Protein AF-A0A7I7ZV70-F1 (afdb_monomer)

Solvent-accessible surface area (backbone atoms only — not comparable to full-atom values): 7339 Å² total; per-residue (Å²): 139,82,85,79,81,78,85,80,72,64,94,86,62,78,76,86,81,83,59,68,35,66,70,52,50,54,49,46,54,51,50,55,62,72,63,67,74,72,87,61,48,62,66,86,36,71,74,33,65,70,47,53,92,84,39,67,51,54,58,49,21,46,55,57,61,47,47,58,57,41,39,54,49,28,55,48,52,55,52,51,51,51,52,49,49,52,59,65,66,70,53,68,59,67,58,54,53,51,51,52,50,53,50,56,49,30,57,73,72,70,47,87,77,81,82,81,79,132

Mean predicted aligned error: 9.7 Å

Sequence (118 aa):
MSVIHKQGGRPGSPASRQVSWWPVHEFIEAAVAQANCGPLPTPGTPAWCALSDGDPRKLLALAAAGEHHVLRTETAQEIWAEAAKSIAESQEWDAVRRDSRRRVQATRSGAYIPRRSA

Radius of gyration: 26.28 Å; Cα contacts (8 Å, |Δi|>4): 56; chains: 1; bounding box: 46×46×73 Å

Foldseek 3Di:
DDDPPDPDDDVPDDDDPAFDLPVLQVVLVVVVVVVVLPDQDAAPDPVLVPDDPPRPSNVSNVSNVCSVVSVVVNVVVVVVVVVVVCVVPVDPVVVVVVVVVVVVVCVVVVHDDDDDDD

Structure (mmCIF, N/CA/C/O backbone):
data_AF-A0A7I7ZV70-F1
#
_entry.id   AF-A0A7I7ZV70-F1
#
loop_
_atom_site.group_PDB
_atom_site.id
_atom_site.type_symbol
_atom_site.label_atom_id
_atom_site.label_alt_id
_atom_site.label_comp_id
_atom_site.label_asym_id
_atom_site.label_entity_id
_atom_site.label_seq_id
_atom_site.pdbx_PDB_ins_code
_atom_site.Cartn_x
_atom_site.Cartn_y
_atom_site.Cartn_z
_atom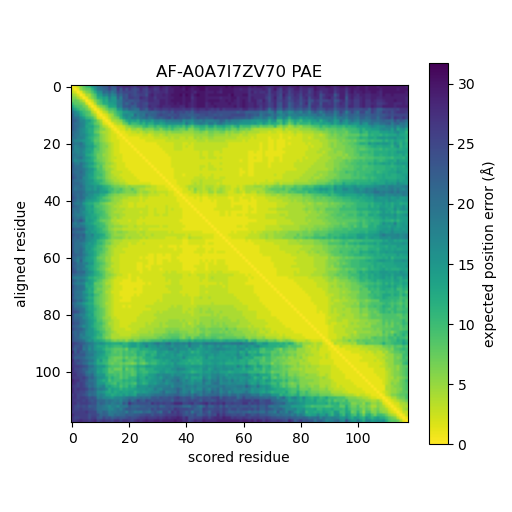_site.occupancy
_atom_site.B_iso_or_equiv
_atom_site.auth_seq_id
_atom_site.auth_comp_id
_atom_site.auth_asym_id
_atom_site.auth_atom_id
_atom_site.pdbx_PDB_model_num
ATOM 1 N N . MET A 1 1 ? 7.059 30.335 9.392 1.00 35.22 1 MET A N 1
ATOM 2 C CA . MET A 1 1 ? 6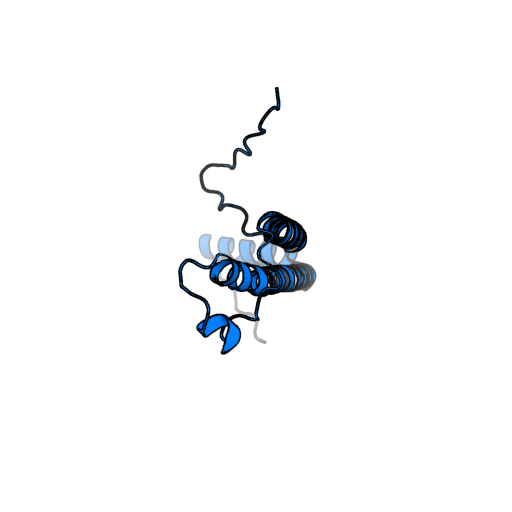.723 30.725 8.005 1.00 35.22 1 MET A CA 1
ATOM 3 C C . MET A 1 1 ? 7.452 29.752 7.083 1.00 35.22 1 MET A C 1
ATOM 5 O O . MET A 1 1 ? 8.626 29.953 6.816 1.00 35.22 1 MET A O 1
ATOM 9 N N . SER A 1 2 ? 6.828 28.613 6.758 1.00 43.66 2 SER A N 1
ATOM 10 C CA . SER A 1 2 ? 7.481 27.511 6.030 1.00 43.66 2 SER A CA 1
ATOM 11 C C . SER A 1 2 ? 7.218 27.651 4.533 1.00 43.66 2 SER A C 1
ATOM 13 O O . SER A 1 2 ? 6.067 27.775 4.114 1.00 43.66 2 SER A O 1
ATOM 15 N N . VAL A 1 3 ? 8.289 27.698 3.744 1.00 41.56 3 VAL A N 1
ATOM 16 C CA . VAL A 1 3 ? 8.252 27.863 2.289 1.00 41.56 3 VAL A CA 1
ATOM 17 C C . VAL A 1 3 ? 7.874 26.522 1.663 1.00 41.56 3 VAL A C 1
ATOM 19 O O . VAL A 1 3 ? 8.658 25.578 1.660 1.00 41.56 3 VAL A O 1
ATOM 22 N N . ILE A 1 4 ? 6.654 26.431 1.135 1.00 47.78 4 ILE A N 1
ATOM 23 C CA . ILE A 1 4 ? 6.200 25.275 0.359 1.00 47.78 4 ILE A CA 1
ATOM 24 C C . ILE A 1 4 ? 6.856 25.367 -1.024 1.00 47.78 4 ILE A C 1
ATOM 26 O O . ILE A 1 4 ? 6.443 26.163 -1.869 1.00 47.78 4 ILE A O 1
ATOM 30 N N . HIS A 1 5 ? 7.883 24.552 -1.269 1.00 39.06 5 HIS A N 1
ATOM 31 C CA . HIS A 1 5 ? 8.430 24.358 -2.609 1.00 39.06 5 HIS A CA 1
ATOM 32 C C . HIS A 1 5 ? 7.404 23.617 -3.477 1.00 39.06 5 HIS A C 1
ATOM 34 O O . HIS A 1 5 ? 7.243 22.401 -3.397 1.00 39.06 5 HIS A O 1
ATOM 40 N N . LYS A 1 6 ? 6.693 24.364 -4.326 1.00 51.31 6 LYS A N 1
ATOM 41 C CA . LYS A 1 6 ? 5.827 23.810 -5.368 1.00 51.31 6 LYS A CA 1
ATOM 42 C C . LYS A 1 6 ? 6.719 23.219 -6.467 1.00 51.31 6 LYS A C 1
ATOM 44 O O . LYS A 1 6 ? 7.303 23.960 -7.253 1.00 51.31 6 LYS A O 1
ATOM 49 N N . GLN A 1 7 ? 6.844 21.893 -6.504 1.00 52.62 7 GLN A N 1
ATOM 50 C CA . GLN A 1 7 ? 7.540 21.160 -7.567 1.00 52.62 7 GLN A CA 1
ATOM 51 C C . GLN A 1 7 ? 6.805 21.382 -8.904 1.00 52.62 7 GLN A C 1
ATOM 53 O O . GLN A 1 7 ? 5.786 20.751 -9.184 1.00 52.62 7 GLN A O 1
ATOM 58 N N . GLY A 1 8 ? 7.272 22.334 -9.714 1.00 45.47 8 GLY A N 1
ATOM 59 C CA . GLY A 1 8 ? 6.722 22.618 -11.040 1.00 45.47 8 GLY A CA 1
ATOM 60 C C . GLY A 1 8 ? 7.275 21.653 -12.089 1.00 45.47 8 GLY A C 1
ATOM 61 O O . GLY A 1 8 ? 8.374 21.860 -12.593 1.00 45.47 8 GLY A O 1
ATOM 62 N N . GLY A 1 9 ? 6.522 20.605 -12.433 1.00 60.56 9 GLY A N 1
ATOM 63 C CA . GLY A 1 9 ? 6.823 19.748 -13.587 1.00 60.56 9 GLY A CA 1
ATOM 64 C C . GLY A 1 9 ? 6.561 20.460 -14.922 1.00 60.56 9 GLY A C 1
ATOM 65 O O . GLY A 1 9 ? 5.680 21.317 -15.009 1.00 60.56 9 GLY A O 1
ATOM 66 N N . ARG A 1 10 ? 7.309 20.104 -15.982 1.00 64.81 10 ARG A N 1
ATOM 67 C CA . ARG A 1 10 ? 7.040 20.592 -17.351 1.00 64.81 10 ARG A CA 1
ATOM 68 C C . ARG A 1 10 ? 5.601 20.229 -17.759 1.00 64.81 10 ARG A C 1
ATOM 70 O O . ARG A 1 10 ? 5.192 19.091 -17.510 1.00 64.81 10 ARG A O 1
ATOM 77 N N . PRO A 1 11 ? 4.858 21.127 -18.434 1.00 64.75 11 PRO A N 1
ATOM 78 C CA . PRO A 1 11 ? 3.565 20.776 -19.009 1.00 64.75 11 PRO A CA 1
ATOM 79 C C . PRO A 1 11 ? 3.744 19.580 -19.957 1.00 64.75 11 PRO A C 1
ATOM 81 O O . PRO A 1 11 ? 4.513 19.665 -20.913 1.00 64.75 11 PRO A O 1
ATOM 84 N N . GLY A 1 12 ? 3.084 18.457 -19.659 1.00 74.06 12 GLY A N 1
ATOM 85 C CA . GLY A 1 12 ? 3.130 17.230 -20.466 1.00 74.06 12 GLY A CA 1
ATOM 86 C C . GLY A 1 12 ? 4.013 16.094 -19.932 1.00 74.06 12 GLY A C 1
ATOM 87 O O . GLY A 1 12 ? 3.933 14.990 -20.467 1.00 74.06 12 GLY A O 1
ATOM 88 N N . SER A 1 13 ? 4.809 16.299 -18.877 1.00 75.44 13 SER A N 1
ATOM 89 C CA . SER A 1 13 ? 5.473 15.176 -18.197 1.00 75.44 13 SER A CA 1
ATOM 90 C C . SER A 1 13 ? 4.482 14.464 -17.268 1.00 75.44 13 SER A C 1
ATOM 92 O O . SER A 1 13 ? 3.813 15.142 -16.483 1.00 75.44 13 SER A O 1
ATOM 94 N N . PRO A 1 14 ? 4.369 13.122 -17.311 1.00 80.38 14 PRO A N 1
ATOM 95 C CA . PRO A 1 14 ? 3.520 12.408 -16.367 1.00 80.38 14 PRO A CA 1
ATOM 96 C C . PRO A 1 14 ? 4.041 12.614 -14.941 1.00 80.38 14 PRO A C 1
ATOM 98 O O . PRO A 1 14 ? 5.252 12.668 -14.714 1.00 80.38 14 PRO A O 1
ATOM 101 N N . ALA A 1 15 ? 3.121 12.722 -13.980 1.00 87.12 15 ALA A N 1
ATOM 102 C CA . ALA A 1 15 ? 3.477 12.736 -12.566 1.00 87.12 15 ALA A CA 1
ATOM 103 C C . ALA A 1 15 ? 4.272 11.471 -12.203 1.00 87.12 15 ALA A C 1
A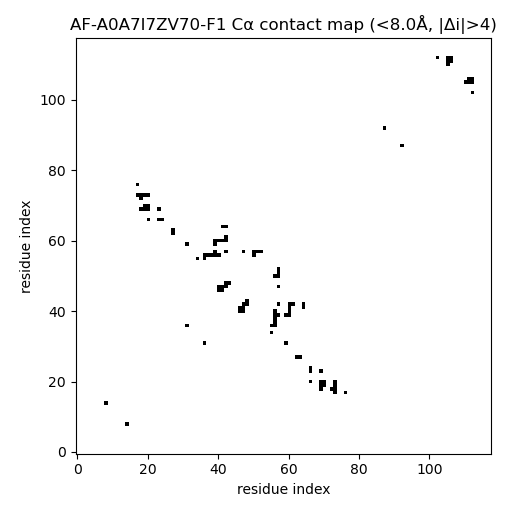TOM 105 O O . ALA A 1 15 ? 4.057 10.406 -12.796 1.00 87.12 15 ALA A O 1
ATOM 106 N N . SER A 1 16 ? 5.183 11.594 -11.231 1.00 88.25 16 SER A N 1
ATOM 107 C CA . SER A 1 16 ? 5.922 10.438 -10.721 1.00 88.25 16 SER A CA 1
ATOM 108 C C . SER A 1 16 ? 4.943 9.366 -10.251 1.00 88.25 16 SER A C 1
ATOM 110 O O . SER A 1 16 ? 3.936 9.665 -9.612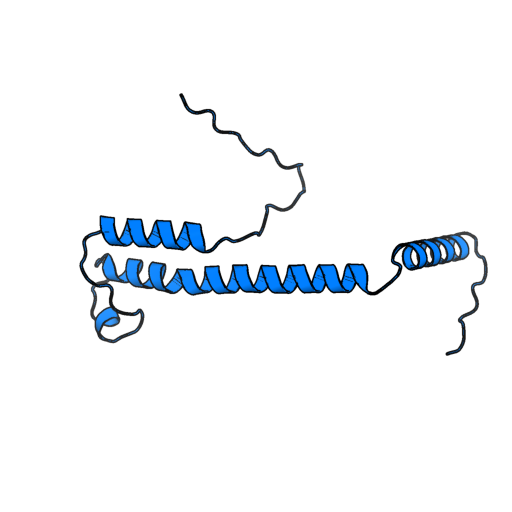 1.00 88.25 16 SER A O 1
ATOM 112 N N . ARG A 1 17 ? 5.253 8.117 -10.591 1.00 90.94 17 ARG A N 1
ATOM 113 C CA . ARG A 1 17 ? 4.510 6.935 -10.142 1.00 90.94 17 ARG A CA 1
ATOM 114 C C . ARG A 1 17 ? 5.236 6.194 -9.023 1.00 90.94 17 ARG A C 1
ATOM 116 O O . ARG A 1 17 ? 4.800 5.108 -8.660 1.00 90.94 17 ARG A O 1
ATOM 123 N N . GLN A 1 18 ? 6.354 6.732 -8.532 1.00 94.25 18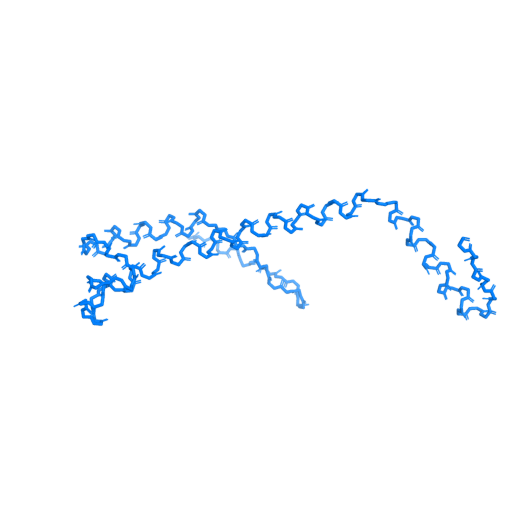 GLN A N 1
ATOM 124 C CA . GLN A 1 18 ? 7.120 6.103 -7.463 1.00 94.25 18 GLN A CA 1
ATOM 125 C C . GLN A 1 18 ? 6.267 5.995 -6.201 1.00 94.25 18 GLN A C 1
ATOM 127 O O . GLN A 1 18 ? 5.584 6.947 -5.821 1.00 94.25 18 GLN A O 1
ATOM 132 N N . VAL A 1 19 ? 6.323 4.829 -5.574 1.00 96.06 19 VAL A N 1
ATOM 133 C CA . VAL A 1 19 ? 5.649 4.534 -4.313 1.00 96.06 19 VAL A CA 1
ATOM 134 C C . VAL A 1 19 ? 6.718 4.216 -3.277 1.00 96.06 19 VAL A C 1
ATOM 136 O O . VAL A 1 19 ? 7.720 3.602 -3.626 1.00 96.06 19 VAL A O 1
ATOM 139 N N . SER A 1 20 ? 6.512 4.642 -2.030 1.00 96.44 20 SER A N 1
ATOM 140 C CA . SER A 1 20 ? 7.381 4.262 -0.918 1.00 96.44 20 SER A CA 1
ATOM 141 C C . SER A 1 20 ? 6.560 3.718 0.238 1.00 96.44 20 SER A C 1
ATOM 143 O O . SER A 1 20 ? 5.610 4.372 0.675 1.00 96.44 20 SER A O 1
ATOM 145 N N . TRP A 1 21 ? 6.896 2.515 0.700 1.00 97.81 21 TRP A N 1
ATOM 146 C CA . TRP A 1 21 ? 6.153 1.841 1.757 1.00 97.81 21 TRP A CA 1
ATOM 147 C C . TRP A 1 21 ? 6.452 2.408 3.141 1.00 97.81 21 TRP A C 1
ATOM 149 O O . TRP A 1 21 ? 5.513 2.634 3.900 1.00 97.81 21 TRP A O 1
ATOM 159 N N . TRP A 1 22 ? 7.718 2.695 3.462 1.00 97.69 22 TRP A N 1
ATOM 160 C CA . TRP A 1 22 ? 8.100 3.097 4.822 1.00 97.69 22 TRP A CA 1
ATOM 161 C C . TRP A 1 22 ? 7.324 4.322 5.348 1.00 97.69 22 TRP A C 1
ATOM 163 O O . TRP A 1 22 ? 6.724 4.217 6.416 1.00 97.69 22 TRP A O 1
ATOM 173 N N . PRO A 1 23 ? 7.187 5.436 4.597 1.00 97.75 23 PRO A N 1
ATOM 174 C CA . PRO A 1 23 ? 6.402 6.578 5.071 1.00 97.75 23 PRO A CA 1
ATOM 175 C C . PRO A 1 23 ? 4.900 6.281 5.208 1.00 97.75 23 PRO A C 1
ATOM 177 O O . PRO A 1 23 ? 4.209 6.920 6.000 1.00 97.75 23 PRO A O 1
ATOM 180 N N . VAL A 1 24 ? 4.369 5.330 4.429 1.00 97.94 24 VAL A N 1
ATOM 181 C CA . VAL A 1 24 ? 2.972 4.884 4.560 1.00 97.94 24 VAL A CA 1
ATOM 182 C C . VAL A 1 24 ? 2.796 4.077 5.843 1.00 97.94 24 VAL A C 1
ATOM 184 O O . VAL A 1 24 ? 1.816 4.295 6.552 1.00 97.94 24 VAL A O 1
ATOM 187 N N . HIS A 1 25 ? 3.750 3.201 6.156 1.00 97.31 25 HIS A N 1
ATOM 188 C CA . HIS A 1 25 ? 3.762 2.427 7.391 1.00 97.31 25 HIS A CA 1
ATOM 189 C C . HIS A 1 25 ? 3.814 3.339 8.625 1.00 97.31 25 HIS A C 1
ATOM 191 O O . HIS A 1 25 ? 2.946 3.243 9.489 1.00 97.31 25 HIS A O 1
ATOM 197 N N . GLU A 1 26 ? 4.744 4.301 8.655 1.00 97.88 26 GLU A N 1
ATOM 198 C CA . GLU A 1 26 ? 4.855 5.282 9.748 1.00 97.88 26 GLU A CA 1
ATOM 199 C C . GLU A 1 26 ? 3.557 6.083 9.934 1.00 97.88 26 GLU A C 1
ATOM 201 O O . GLU A 1 26 ? 3.100 6.315 11.057 1.00 97.88 26 GLU A O 1
ATOM 206 N N . PHE A 1 27 ? 2.922 6.492 8.831 1.00 97.38 27 PHE A N 1
ATOM 207 C CA . PHE A 1 27 ? 1.645 7.198 8.885 1.00 97.38 27 PHE A CA 1
ATOM 208 C C . PHE A 1 27 ? 0.529 6.333 9.481 1.00 97.38 27 PHE A C 1
ATOM 210 O O . PHE A 1 27 ? -0.227 6.807 10.332 1.00 97.38 27 PHE A O 1
ATOM 217 N N . ILE A 1 28 ? 0.404 5.079 9.037 1.00 96.62 28 ILE A N 1
ATOM 218 C CA . ILE A 1 28 ? -0.620 4.162 9.540 1.00 96.62 28 ILE A CA 1
ATOM 219 C C . ILE A 1 28 ? -0.383 3.843 11.014 1.00 96.62 28 ILE A C 1
ATOM 221 O O . ILE A 1 28 ? -1.337 3.891 11.788 1.00 96.62 28 ILE A O 1
ATOM 225 N N . GLU A 1 29 ? 0.857 3.584 11.427 1.00 95.94 29 GLU A N 1
ATOM 226 C CA . GLU A 1 29 ? 1.199 3.339 12.829 1.00 95.94 29 GLU A CA 1
ATOM 227 C C . GLU A 1 29 ? 0.762 4.519 13.714 1.00 95.94 29 GLU A C 1
ATOM 229 O O . GLU A 1 29 ? 0.036 4.335 14.697 1.00 95.94 29 GLU A O 1
ATOM 234 N N . ALA A 1 30 ? 1.105 5.747 13.311 1.00 96.88 30 ALA A N 1
ATOM 235 C CA . ALA A 1 30 ? 0.702 6.957 14.019 1.00 96.88 30 ALA A CA 1
ATOM 236 C C . ALA A 1 30 ? -0.826 7.141 14.047 1.00 96.88 30 ALA A C 1
ATOM 238 O O . ALA A 1 30 ? -1.387 7.497 15.085 1.00 96.88 30 ALA A O 1
ATOM 239 N N .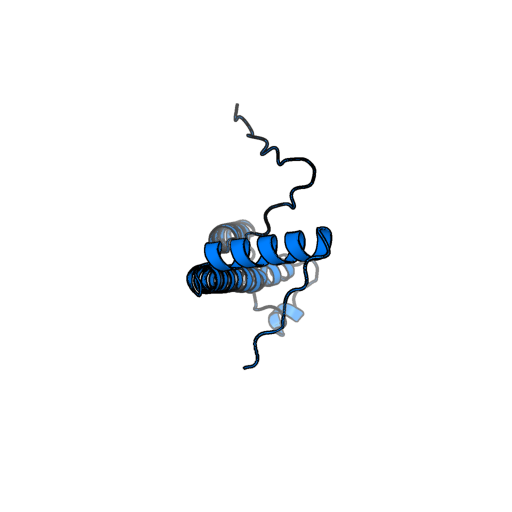 ALA A 1 31 ? -1.518 6.871 12.936 1.00 95.69 31 ALA A N 1
ATOM 240 C CA . ALA A 1 31 ? -2.973 6.982 12.850 1.00 95.69 31 ALA A CA 1
ATOM 241 C C . ALA A 1 31 ? -3.689 5.964 13.754 1.00 95.69 31 ALA A C 1
ATOM 243 O O . ALA A 1 31 ? -4.666 6.307 14.423 1.00 95.69 31 ALA A O 1
ATOM 244 N N . VAL A 1 32 ? -3.193 4.724 13.815 1.00 95.38 32 VAL A N 1
ATOM 245 C CA . VAL A 1 32 ? -3.731 3.676 14.693 1.00 95.38 32 VAL A CA 1
ATOM 246 C C . VAL A 1 32 ? -3.509 4.033 16.160 1.00 95.38 32 VAL A C 1
ATOM 248 O O . VAL A 1 32 ? -4.445 3.932 16.958 1.00 95.38 32 VAL A O 1
ATOM 251 N N . ALA A 1 33 ? -2.314 4.519 16.507 1.00 95.56 33 ALA A N 1
ATOM 252 C CA . ALA A 1 33 ? -2.015 4.997 17.853 1.00 95.56 33 ALA A CA 1
ATOM 253 C C . ALA A 1 33 ? -2.919 6.176 18.252 1.00 95.56 33 ALA A C 1
ATOM 255 O O . ALA A 1 33 ? -3.492 6.180 19.342 1.00 95.56 33 ALA A O 1
ATOM 256 N N . GLN A 1 34 ? -3.110 7.147 17.354 1.00 96.25 34 GLN A N 1
ATOM 257 C CA . GLN A 1 34 ? -3.953 8.319 17.596 1.00 96.25 34 GLN A CA 1
ATOM 258 C C . GLN A 1 34 ? -5.433 7.958 17.765 1.00 96.25 34 GLN A C 1
ATOM 260 O O . GLN A 1 34 ? -6.118 8.549 18.599 1.00 96.25 34 GLN A O 1
ATOM 265 N N . ALA A 1 35 ? -5.936 6.997 16.988 1.00 94.50 35 ALA A N 1
ATOM 266 C CA . ALA A 1 35 ? -7.328 6.570 17.070 1.00 94.50 35 ALA A CA 1
ATOM 267 C C . ALA A 1 35 ? -7.671 5.915 18.415 1.00 94.50 35 ALA A C 1
ATOM 269 O O . ALA A 1 35 ? -8.842 5.902 18.792 1.00 94.50 35 ALA A O 1
ATOM 270 N N . ASN A 1 36 ? -6.669 5.367 19.119 1.00 93.25 36 ASN A N 1
ATOM 271 C CA . ASN A 1 36 ? -6.792 4.771 20.451 1.00 93.25 36 ASN A CA 1
ATOM 272 C C . ASN A 1 36 ? -8.015 3.838 20.594 1.00 93.25 36 ASN A C 1
ATOM 274 O O . ASN A 1 36 ? -8.731 3.843 21.595 1.00 93.25 36 ASN A O 1
ATOM 278 N N . CYS A 1 37 ? -8.288 3.056 19.550 1.00 92.25 37 CYS A N 1
ATOM 279 C CA .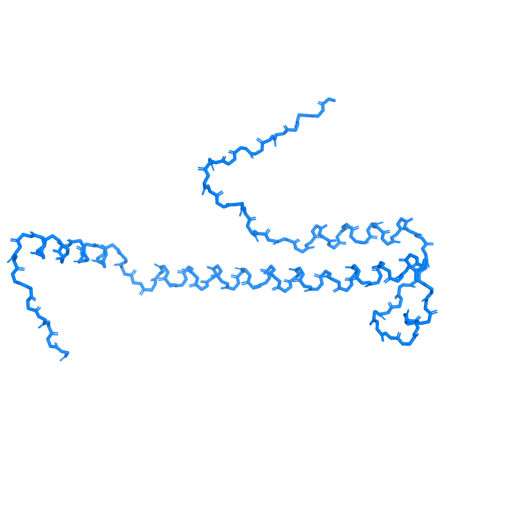 CYS A 1 37 ? -9.497 2.239 19.434 1.00 92.25 37 CYS A CA 1
ATOM 280 C C . CYS A 1 37 ? -9.280 0.777 19.867 1.00 92.25 37 CYS A C 1
ATOM 282 O O . CYS A 1 37 ? -10.174 -0.057 19.728 1.00 92.25 37 CYS A O 1
ATOM 284 N N . GLY A 1 38 ? -8.109 0.470 20.432 1.00 91.56 38 GLY A N 1
ATOM 285 C CA . GLY A 1 38 ? -7.703 -0.883 20.802 1.00 91.56 38 GLY A CA 1
ATOM 286 C C . GLY A 1 38 ? -7.175 -1.696 19.611 1.00 91.56 38 GLY A C 1
ATOM 287 O O . GLY A 1 38 ? -6.879 -1.133 18.556 1.00 91.56 38 GLY A O 1
ATOM 288 N N . PRO A 1 39 ? -7.016 -3.021 19.768 1.00 94.00 39 PRO A N 1
ATOM 289 C CA . PRO A 1 39 ? -6.449 -3.870 18.728 1.00 94.00 39 PRO A CA 1
ATOM 290 C C . PRO A 1 39 ? -7.354 -3.926 17.493 1.00 94.00 39 PRO A C 1
ATOM 292 O O . PRO A 1 39 ? -8.577 -4.069 17.598 1.00 94.00 39 PRO A O 1
ATOM 295 N N . LEU A 1 40 ? -6.735 -3.852 16.315 1.00 97.00 40 LEU A N 1
ATOM 296 C CA . LEU A 1 40 ? -7.425 -3.976 15.038 1.00 97.00 40 LEU A CA 1
ATOM 297 C C . LEU A 1 40 ? -7.614 -5.460 14.690 1.00 97.00 40 LEU A C 1
ATOM 299 O O . LEU A 1 40 ? -6.623 -6.185 14.587 1.00 97.00 40 LEU A O 1
ATOM 303 N N . PRO A 1 41 ? -8.852 -5.943 14.486 1.00 97.50 41 PRO A N 1
ATOM 304 C CA . PRO A 1 41 ? -9.054 -7.284 13.960 1.00 97.50 41 PRO A CA 1
ATOM 305 C C . PRO A 1 41 ? -8.618 -7.339 12.493 1.00 97.50 41 PRO A C 1
ATOM 307 O O . PRO A 1 41 ? -8.815 -6.384 11.743 1.00 97.50 41 PRO A O 1
ATOM 310 N N . THR A 1 42 ? -8.076 -8.475 12.054 1.00 97.38 42 THR A N 1
ATOM 311 C CA . THR A 1 42 ? -7.713 -8.677 10.645 1.00 97.38 42 THR A CA 1
ATOM 312 C C . THR A 1 42 ? -8.945 -8.495 9.744 1.00 97.38 42 THR A C 1
ATOM 314 O O . THR A 1 42 ? -9.981 -9.118 10.021 1.00 97.38 42 THR A O 1
ATOM 317 N N . PRO A 1 43 ? -8.867 -7.689 8.666 1.00 97.75 43 PRO A N 1
ATOM 318 C CA . PRO A 1 43 ? -9.995 -7.476 7.763 1.00 97.75 43 PRO A CA 1
ATOM 319 C C . PRO A 1 43 ? -10.593 -8.773 7.219 1.00 97.75 43 PRO A C 1
ATOM 321 O O . PRO A 1 43 ? -9.869 -9.707 6.880 1.00 97.75 43 PRO A O 1
ATOM 324 N N . GLY A 1 44 ? -11.924 -8.830 7.133 1.00 97.00 44 GLY A N 1
ATOM 325 C CA . GLY A 1 44 ? -12.664 -9.988 6.616 1.0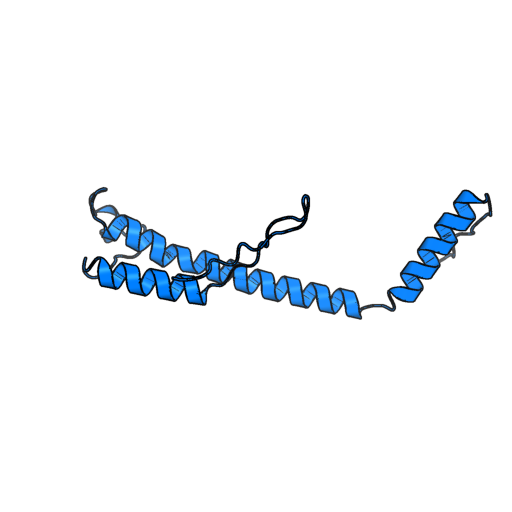0 97.00 44 GLY A CA 1
ATOM 326 C C . GLY A 1 44 ? -12.815 -11.165 7.588 1.00 97.00 44 GLY A C 1
ATOM 327 O O . GLY A 1 44 ? -13.557 -12.101 7.296 1.00 97.00 44 GLY A O 1
ATOM 328 N N . THR A 1 45 ? -12.171 -11.134 8.757 1.00 98.38 45 THR A N 1
ATOM 329 C CA . THR A 1 45 ? -12.436 -12.125 9.813 1.00 98.38 45 THR A CA 1
ATOM 330 C C . THR A 1 45 ? -13.828 -11.932 10.427 1.00 98.38 45 THR A C 1
ATOM 332 O O . THR A 1 45 ? -14.354 -10.818 10.395 1.00 98.38 45 THR A O 1
ATOM 335 N N . PRO A 1 46 ? -14.424 -12.958 11.070 1.00 98.50 46 PRO A N 1
ATOM 336 C CA . PRO A 1 46 ? -15.700 -12.798 11.771 1.00 98.50 46 PRO A CA 1
ATOM 337 C C . PRO A 1 46 ? -15.696 -11.660 12.802 1.00 98.50 46 PRO A C 1
ATOM 339 O O . PRO A 1 46 ? -16.673 -10.926 12.901 1.00 98.50 46 PRO A O 1
ATOM 342 N N . ALA A 1 47 ? -14.580 -11.463 13.516 1.00 98.00 47 ALA A N 1
ATOM 343 C CA . ALA A 1 47 ? -14.418 -10.365 14.469 1.00 98.00 47 ALA A CA 1
ATOM 344 C C . ALA A 1 47 ? -14.485 -8.986 13.793 1.00 98.00 47 ALA A C 1
ATOM 346 O O . ALA A 1 47 ? -15.091 -8.068 14.335 1.00 98.00 47 ALA A O 1
ATOM 347 N N . TRP A 1 48 ? -13.908 -8.847 12.596 1.00 98.38 48 TRP A N 1
ATOM 348 C CA . TRP A 1 48 ? -14.002 -7.626 11.796 1.00 98.38 48 TRP A CA 1
ATOM 349 C C . TRP A 1 48 ? -15.405 -7.433 11.202 1.00 98.38 48 TRP A C 1
ATOM 351 O O . TRP A 1 48 ? -15.944 -6.330 11.240 1.00 98.38 48 TRP A O 1
ATOM 361 N N . CYS A 1 49 ? -16.030 -8.502 10.700 1.00 98.12 49 CYS A N 1
ATOM 362 C CA . CYS A 1 49 ? -17.388 -8.453 10.148 1.00 98.12 49 CYS A CA 1
ATOM 363 C C . CYS A 1 49 ? -18.433 -8.067 11.203 1.00 98.12 49 CYS A C 1
ATOM 365 O O . CYS A 1 49 ? -19.414 -7.407 10.870 1.00 98.12 49 CYS A O 1
ATOM 367 N N . ALA A 1 50 ? -18.212 -8.455 12.461 1.00 98.12 50 ALA A N 1
ATOM 368 C CA . ALA A 1 50 ? -19.072 -8.106 13.587 1.00 98.12 50 ALA A CA 1
ATOM 369 C C . ALA A 1 50 ? -18.957 -6.632 14.023 1.00 98.12 50 ALA A C 1
ATOM 371 O O . ALA A 1 50 ? -19.814 -6.157 14.768 1.00 98.12 50 ALA A O 1
ATOM 372 N N . LEU A 1 51 ? -17.925 -5.899 13.583 1.00 97.94 51 LEU A N 1
ATOM 373 C CA . LEU A 1 51 ? -17.812 -4.464 13.849 1.00 97.94 51 LEU A CA 1
ATOM 374 C C . LEU A 1 51 ? -18.935 -3.695 13.146 1.00 97.94 51 LEU A C 1
ATOM 376 O O . LEU A 1 51 ? -19.266 -3.972 11.988 1.00 97.94 51 LEU A O 1
ATOM 380 N N . SER A 1 52 ? -19.476 -2.676 13.814 1.00 97.38 52 SER A N 1
ATOM 381 C CA . SER A 1 52 ? -20.418 -1.750 13.183 1.00 97.38 52 SER A CA 1
ATOM 382 C C . SER A 1 52 ? -19.717 -0.910 12.112 1.00 97.38 52 SER A C 1
ATOM 384 O O . SER A 1 52 ? -18.509 -0.685 12.170 1.00 97.38 52 SER A O 1
ATOM 386 N N . ASP A 1 53 ? -20.465 -0.421 11.124 1.00 94.75 53 ASP A N 1
ATOM 387 C CA . ASP A 1 53 ? -19.884 0.374 10.028 1.00 94.75 53 ASP A CA 1
ATOM 388 C C . ASP A 1 53 ? -19.320 1.725 10.491 1.00 94.75 53 ASP A C 1
ATOM 390 O O . ASP A 1 53 ? -18.446 2.285 9.836 1.00 94.75 53 ASP A O 1
ATOM 394 N N . GLY A 1 54 ? -19.788 2.228 11.638 1.00 95.44 54 GLY A N 1
ATOM 395 C CA . GLY A 1 54 ? -19.251 3.426 12.284 1.00 95.44 54 GLY A CA 1
ATOM 396 C C . GLY A 1 54 ? -18.064 3.163 13.214 1.00 95.44 54 GLY A C 1
ATOM 397 O O . GLY A 1 54 ? -17.516 4.117 13.763 1.00 95.44 54 GLY A O 1
ATOM 398 N N . ASP A 1 55 ? -17.671 1.904 13.428 1.00 96.38 55 ASP A N 1
ATOM 399 C CA . ASP A 1 55 ? -16.515 1.583 14.259 1.00 96.38 55 ASP A CA 1
ATOM 400 C C . ASP A 1 55 ? -15.218 1.965 13.519 1.00 96.38 55 ASP A C 1
ATOM 402 O O . ASP A 1 55 ? -14.931 1.402 12.454 1.00 96.38 55 ASP A O 1
ATOM 406 N N . PRO A 1 56 ? -14.392 2.882 14.060 1.00 96.00 56 PRO A N 1
ATOM 407 C CA . PRO A 1 56 ? -13.169 3.325 13.392 1.00 96.00 56 PRO A CA 1
ATOM 408 C C . PRO A 1 56 ? -12.188 2.175 13.133 1.00 96.00 56 PRO A C 1
ATOM 410 O O . PRO A 1 56 ? -11.460 2.208 12.137 1.00 96.00 56 PRO A O 1
ATOM 413 N N . ARG A 1 57 ? -12.205 1.113 13.957 1.00 97.44 57 ARG A N 1
ATOM 414 C CA . ARG A 1 57 ? -11.370 -0.080 13.746 1.00 97.44 57 ARG A CA 1
ATOM 415 C C . ARG A 1 57 ? -11.649 -0.746 12.407 1.00 97.44 57 ARG A C 1
ATOM 417 O O . ARG A 1 57 ? -10.748 -1.362 11.846 1.00 97.44 57 ARG A O 1
ATOM 424 N N . LYS A 1 58 ? -12.874 -0.634 11.882 1.00 97.62 58 LYS A N 1
ATOM 425 C CA . LYS A 1 58 ? -13.278 -1.304 10.643 1.00 97.62 58 LYS A CA 1
ATOM 426 C C . LYS A 1 58 ? -12.504 -0.758 9.445 1.00 97.62 58 LYS A C 1
ATOM 428 O O . LYS A 1 58 ? -11.909 -1.536 8.698 1.00 97.62 58 LYS A O 1
ATOM 433 N N . LEU A 1 59 ? -12.441 0.570 9.315 1.00 96.69 59 LEU A N 1
ATOM 434 C CA . LEU A 1 59 ? -11.651 1.243 8.280 1.00 96.69 59 LEU A CA 1
ATOM 435 C C . LEU A 1 59 ? -10.149 1.197 8.570 1.00 96.69 59 LEU A C 1
ATOM 437 O O . LEU A 1 59 ? -9.372 0.950 7.652 1.00 96.69 59 LEU A O 1
ATOM 441 N N . LEU A 1 60 ? -9.730 1.378 9.825 1.00 97.31 60 LEU A N 1
ATOM 442 C CA . LEU A 1 60 ? -8.308 1.336 10.184 1.00 97.31 60 LEU A CA 1
ATOM 443 C C . LEU A 1 60 ? -7.683 -0.035 9.917 1.00 97.31 60 LEU A C 1
ATOM 445 O O . LEU A 1 60 ? -6.567 -0.102 9.414 1.00 97.31 60 LEU A O 1
ATOM 449 N N . ALA A 1 61 ? -8.410 -1.126 10.167 1.00 97.88 61 ALA A N 1
ATOM 450 C CA . ALA A 1 61 ? -7.952 -2.467 9.824 1.00 97.88 61 ALA A CA 1
ATOM 451 C C . ALA A 1 61 ? -7.719 -2.626 8.312 1.00 97.88 61 ALA A C 1
ATOM 453 O O . ALA A 1 61 ? -6.731 -3.234 7.902 1.00 97.88 61 ALA A O 1
ATOM 454 N N . LEU A 1 62 ? -8.602 -2.063 7.474 1.00 97.69 62 LEU A N 1
ATOM 455 C CA . LEU A 1 62 ? -8.424 -2.067 6.018 1.00 97.69 62 LEU A CA 1
ATOM 456 C C . LEU A 1 62 ? -7.226 -1.217 5.590 1.00 97.69 62 LEU A C 1
ATOM 458 O O . LEU A 1 62 ? -6.468 -1.643 4.724 1.00 97.69 62 LEU A O 1
ATOM 462 N N . ALA A 1 63 ? -7.046 -0.042 6.195 1.00 96.81 63 ALA A N 1
ATOM 463 C CA . ALA A 1 63 ? -5.918 0.837 5.905 1.00 96.81 63 ALA A CA 1
ATOM 464 C C . ALA A 1 63 ? -4.580 0.172 6.266 1.00 96.81 63 ALA A C 1
ATOM 466 O O . ALA A 1 63 ? -3.669 0.163 5.441 1.00 96.81 63 ALA A O 1
ATOM 467 N N . ALA A 1 64 ? -4.506 -0.466 7.439 1.00 96.69 64 ALA A N 1
ATOM 468 C CA . ALA A 1 64 ? -3.345 -1.238 7.867 1.00 96.69 64 ALA A CA 1
ATOM 469 C C . ALA A 1 64 ? -3.048 -2.405 6.920 1.00 96.69 64 ALA A C 1
ATOM 471 O O . ALA A 1 64 ? -1.932 -2.535 6.440 1.00 96.69 64 ALA A O 1
ATOM 472 N N . ALA A 1 65 ? -4.050 -3.202 6.537 1.00 97.38 65 ALA A N 1
ATOM 473 C CA . ALA A 1 65 ? -3.842 -4.264 5.550 1.00 97.38 65 ALA A CA 1
ATOM 474 C C . ALA A 1 65 ? -3.464 -3.729 4.152 1.00 97.38 65 ALA A C 1
ATOM 476 O O . ALA A 1 65 ? -2.775 -4.405 3.385 1.00 97.38 65 ALA A O 1
ATOM 477 N N . GLY A 1 66 ? -3.911 -2.518 3.810 1.00 96.38 66 GLY A N 1
ATOM 478 C CA . GLY A 1 66 ? -3.621 -1.853 2.544 1.00 96.38 66 GLY A CA 1
ATOM 479 C C . GLY A 1 66 ? -2.140 -1.527 2.346 1.00 96.38 66 GLY A C 1
ATOM 480 O O . GLY A 1 66 ? -1.678 -1.515 1.202 1.00 96.38 66 GLY A O 1
ATOM 481 N N . GLU A 1 67 ? -1.366 -1.343 3.422 1.00 96.19 67 GLU A N 1
ATOM 482 C CA . GLU A 1 67 ? 0.073 -1.058 3.333 1.00 96.19 67 GLU A CA 1
ATOM 483 C C . GLU A 1 67 ? 0.844 -2.184 2.619 1.00 96.19 67 GLU A C 1
ATOM 485 O O . GLU A 1 67 ? 1.813 -1.926 1.906 1.00 96.19 67 GLU A O 1
ATOM 490 N N . HIS A 1 68 ? 0.356 -3.429 2.689 1.00 95.62 68 HIS A N 1
ATOM 491 C CA . HIS A 1 68 ? 0.945 -4.557 1.965 1.00 95.62 68 HIS A CA 1
ATOM 492 C C . HIS A 1 68 ? 0.892 -4.377 0.439 1.00 95.62 68 HIS A C 1
ATOM 494 O O . HIS A 1 68 ? 1.780 -4.842 -0.278 1.00 95.62 68 HIS A O 1
ATOM 500 N N . HIS A 1 69 ? -0.133 -3.699 -0.091 1.00 97.38 69 HIS A N 1
ATOM 501 C CA . HIS A 1 69 ? -0.196 -3.384 -1.520 1.00 97.38 69 HIS A CA 1
ATOM 502 C C . HIS A 1 69 ? 0.847 -2.332 -1.914 1.00 97.38 69 HIS A C 1
ATOM 504 O O . HIS A 1 69 ? 1.444 -2.421 -2.991 1.00 97.38 69 HIS A O 1
ATOM 510 N N . VAL A 1 70 ? 1.087 -1.361 -1.033 1.00 97.88 70 VAL A N 1
ATOM 511 C CA . VAL A 1 70 ? 2.112 -0.326 -1.210 1.00 97.88 70 VAL A CA 1
ATOM 512 C C . VAL A 1 70 ? 3.496 -0.973 -1.243 1.00 97.88 70 VAL A C 1
ATOM 514 O O . VAL A 1 70 ? 4.227 -0.759 -2.208 1.00 97.88 70 VAL A O 1
ATOM 517 N N . LEU A 1 71 ? 3.791 -1.860 -0.285 1.00 97.19 71 LEU A N 1
ATOM 518 C CA . LEU A 1 71 ? 5.024 -2.652 -0.260 1.00 97.19 71 LEU A CA 1
ATOM 519 C C . LEU A 1 71 ? 5.203 -3.463 -1.546 1.00 97.19 71 LEU A C 1
ATOM 521 O O . LEU A 1 71 ? 6.227 -3.360 -2.214 1.00 97.19 71 LEU A O 1
ATOM 525 N N . ARG A 1 72 ? 4.173 -4.215 -1.956 1.00 97.81 72 ARG A N 1
ATOM 526 C CA . ARG A 1 72 ? 4.205 -4.989 -3.208 1.00 97.81 72 ARG A CA 1
ATOM 527 C C . ARG A 1 72 ? 4.510 -4.106 -4.420 1.00 97.81 72 ARG A C 1
ATOM 529 O O . ARG A 1 72 ? 5.188 -4.552 -5.343 1.00 97.81 72 ARG A O 1
ATOM 536 N N . THR A 1 73 ? 3.975 -2.889 -4.445 1.00 98.00 73 THR A N 1
ATOM 537 C CA . THR A 1 73 ? 4.179 -1.949 -5.549 1.00 98.00 73 THR A CA 1
ATOM 538 C C . THR A 1 73 ? 5.608 -1.419 -5.572 1.00 98.00 73 THR A C 1
ATOM 540 O O . THR A 1 73 ? 6.216 -1.429 -6.639 1.00 98.00 73 THR A O 1
ATOM 543 N N . GLU A 1 74 ? 6.157 -1.009 -4.428 1.00 97.94 74 GLU A N 1
ATOM 544 C CA . GLU A 1 74 ? 7.555 -0.573 -4.313 1.00 97.94 74 GLU A CA 1
ATOM 545 C C . GLU A 1 74 ? 8.516 -1.698 -4.724 1.00 97.94 74 GLU A C 1
ATOM 547 O O . GLU A 1 74 ? 9.314 -1.512 -5.641 1.00 97.94 74 GLU A O 1
ATOM 552 N N . THR A 1 75 ? 8.353 -2.910 -4.181 1.00 97.88 75 THR A N 1
ATOM 553 C CA . THR A 1 75 ? 9.186 -4.067 -4.560 1.00 97.88 75 THR A CA 1
ATOM 554 C C . THR A 1 75 ? 9.078 -4.389 -6.051 1.00 97.88 75 THR A C 1
ATOM 556 O O . THR A 1 75 ? 10.071 -4.701 -6.707 1.00 97.88 75 THR A O 1
ATOM 559 N N . ALA A 1 76 ? 7.878 -4.294 -6.635 1.00 97.75 76 ALA A N 1
ATOM 560 C CA . ALA A 1 76 ? 7.730 -4.465 -8.075 1.00 97.75 76 ALA A CA 1
ATOM 561 C C . ALA A 1 76 ? 8.520 -3.392 -8.840 1.00 97.75 76 ALA A C 1
ATOM 563 O O . ALA A 1 76 ? 9.213 -3.728 -9.796 1.00 97.75 76 ALA A O 1
ATOM 564 N N . GLN A 1 77 ? 8.444 -2.121 -8.433 1.00 96.88 77 GLN A N 1
ATOM 565 C CA . GLN A 1 77 ? 9.186 -1.026 -9.068 1.00 96.88 77 GLN A CA 1
ATOM 566 C C . GLN A 1 77 ? 10.699 -1.244 -9.020 1.00 96.88 77 GLN A C 1
ATOM 568 O O . GLN A 1 77 ? 11.364 -0.996 -10.025 1.00 96.88 77 GLN A O 1
ATOM 573 N N . GLU A 1 78 ? 11.228 -1.759 -7.913 1.00 97.06 78 GLU A N 1
ATOM 574 C CA . GLU A 1 78 ? 12.641 -2.129 -7.793 1.00 97.06 78 GLU A CA 1
ATOM 575 C C . GLU A 1 78 ? 13.028 -3.220 -8.800 1.00 97.06 78 GLU A C 1
ATOM 577 O O . GLU A 1 78 ? 14.009 -3.065 -9.530 1.00 97.06 78 GLU A O 1
ATOM 582 N N . ILE A 1 79 ? 12.214 -4.275 -8.921 1.00 97.62 79 ILE A N 1
ATOM 583 C CA . ILE A 1 79 ? 12.427 -5.355 -9.899 1.00 97.62 79 ILE A CA 1
ATOM 584 C C . ILE A 1 79 ? 12.397 -4.811 -11.334 1.00 97.62 79 ILE A C 1
ATOM 586 O O . ILE A 1 79 ? 13.261 -5.144 -12.146 1.00 97.62 79 ILE A O 1
ATOM 590 N N . TRP A 1 80 ? 11.426 -3.954 -11.663 1.00 96.81 80 TRP A N 1
ATOM 591 C CA . TRP A 1 80 ? 11.332 -3.332 -12.988 1.00 96.81 80 TRP A CA 1
ATOM 592 C C . TRP A 1 80 ? 12.529 -2.428 -13.285 1.00 96.81 80 TRP A C 1
ATOM 594 O O . TRP A 1 80 ? 13.030 -2.432 -14.410 1.00 96.81 80 TRP A O 1
ATOM 604 N N . ALA A 1 81 ? 12.991 -1.659 -12.297 1.00 95.75 81 ALA A N 1
ATOM 605 C CA . ALA A 1 81 ? 14.163 -0.808 -12.439 1.00 95.75 81 ALA A CA 1
ATOM 606 C C . ALA A 1 81 ? 15.419 -1.644 -12.705 1.00 95.75 81 ALA A C 1
ATOM 608 O O . ALA A 1 81 ? 16.206 -1.297 -13.583 1.00 95.75 81 ALA A O 1
ATOM 609 N N . GLU A 1 82 ? 15.583 -2.765 -12.005 1.00 96.75 82 GLU A N 1
ATOM 610 C CA . GLU A 1 82 ? 16.713 -3.667 -12.214 1.00 96.75 82 GLU A CA 1
ATOM 611 C C . GLU A 1 82 ? 16.668 -4.346 -13.586 1.00 96.75 82 GLU A C 1
ATOM 613 O O . GLU A 1 82 ? 17.655 -4.341 -14.323 1.00 96.75 82 GLU A O 1
ATOM 618 N N . ALA A 1 83 ? 15.494 -4.822 -14.005 1.00 95.75 83 ALA A N 1
ATOM 619 C CA . ALA A 1 83 ? 15.299 -5.354 -15.350 1.00 95.75 83 ALA A CA 1
ATOM 620 C C . ALA A 1 83 ? 15.615 -4.305 -16.434 1.00 95.75 83 ALA A C 1
ATOM 622 O O . ALA A 1 83 ? 16.243 -4.621 -17.445 1.00 95.75 83 ALA A O 1
ATOM 623 N N . ALA A 1 84 ? 15.224 -3.045 -16.222 1.00 93.00 84 ALA A N 1
ATOM 624 C CA . ALA A 1 84 ? 15.518 -1.958 -17.149 1.00 93.00 84 ALA A CA 1
ATOM 625 C C . ALA A 1 84 ? 17.025 -1.674 -17.259 1.00 93.00 84 ALA A C 1
ATOM 627 O O . ALA A 1 84 ? 17.516 -1.489 -18.374 1.00 93.00 84 ALA A O 1
ATOM 628 N N . LYS A 1 85 ? 17.764 -1.683 -16.139 1.00 94.31 85 LYS A N 1
ATOM 629 C CA . LYS A 1 85 ? 19.234 -1.565 -16.149 1.00 94.31 85 LYS A CA 1
ATOM 630 C C . LYS A 1 85 ? 19.876 -2.733 -16.893 1.00 94.31 85 LYS A C 1
ATOM 632 O O . LYS A 1 85 ? 20.671 -2.502 -17.795 1.00 94.31 85 LYS A O 1
ATOM 637 N N . SER A 1 86 ? 19.455 -3.965 -16.609 1.00 94.88 86 SER A N 1
ATOM 638 C CA . SER A 1 86 ? 19.962 -5.158 -17.296 1.00 94.88 86 SER A CA 1
ATOM 639 C C . SER A 1 86 ? 19.759 -5.085 -18.816 1.00 94.88 86 SER A C 1
ATOM 641 O O . SER A 1 86 ? 20.678 -5.359 -19.588 1.00 94.88 86 SER A O 1
ATOM 643 N N . ILE A 1 87 ? 18.588 -4.630 -19.279 1.00 91.19 87 ILE A N 1
ATOM 644 C CA . ILE A 1 87 ? 18.337 -4.388 -20.708 1.00 91.19 87 ILE A CA 1
ATOM 645 C C . ILE A 1 87 ? 19.265 -3.291 -21.241 1.00 91.19 87 ILE A C 1
ATOM 647 O O . ILE A 1 87 ? 19.865 -3.463 -22.305 1.00 91.19 87 ILE A O 1
ATOM 651 N N . ALA A 1 88 ? 19.408 -2.181 -20.515 1.00 90.44 88 ALA A N 1
ATOM 652 C CA . ALA A 1 88 ? 20.293 -1.085 -20.900 1.00 90.44 88 ALA A CA 1
ATOM 653 C C . ALA A 1 88 ? 21.766 -1.522 -21.004 1.00 90.44 88 ALA A C 1
ATOM 655 O O . ALA A 1 88 ? 22.494 -0.999 -21.841 1.00 90.44 88 ALA A O 1
ATOM 656 N N . GLU A 1 89 ? 22.188 -2.521 -20.235 1.00 92.81 89 GLU A N 1
ATOM 657 C CA . GLU A 1 89 ? 23.544 -3.079 -20.267 1.00 92.81 89 GLU A CA 1
ATOM 658 C C . GLU A 1 89 ? 23.713 -4.233 -21.269 1.00 92.81 89 GLU A C 1
ATOM 660 O O . GLU A 1 89 ? 24.832 -4.560 -21.654 1.00 92.81 89 GLU A O 1
ATOM 665 N N . SER A 1 90 ? 22.617 -4.837 -21.740 1.00 90.88 90 SER A N 1
ATOM 666 C CA . SER A 1 90 ? 22.656 -6.060 -22.557 1.00 90.88 90 SER A CA 1
ATOM 667 C C . SER A 1 90 ? 23.351 -5.924 -23.918 1.00 90.88 90 SER A C 1
ATOM 669 O O . SER A 1 90 ? 23.783 -6.930 -24.483 1.00 90.88 90 SER A O 1
ATOM 671 N N . GLN A 1 91 ? 23.423 -4.717 -24.489 1.00 86.94 91 GLN A N 1
ATOM 672 C CA . GLN A 1 91 ? 23.946 -4.473 -25.836 1.00 86.94 91 GLN A CA 1
ATOM 673 C C . GLN A 1 91 ? 24.591 -3.088 -25.952 1.00 86.94 91 GLN A C 1
ATOM 675 O O . GLN A 1 91 ? 24.256 -2.155 -25.225 1.00 86.94 91 GLN A O 1
ATOM 680 N N . GLU A 1 92 ? 25.461 -2.912 -26.952 1.00 86.94 92 GLU A N 1
ATOM 681 C CA . GLU A 1 92 ? 25.973 -1.594 -27.332 1.00 86.94 92 GLU A CA 1
ATOM 682 C C . GLU A 1 92 ? 24.870 -0.788 -28.048 1.00 86.94 92 GLU A C 1
ATOM 684 O O . GLU A 1 92 ? 24.799 -0.711 -29.280 1.00 86.94 92 GLU A O 1
ATOM 689 N N . TRP A 1 93 ? 23.972 -0.175 -27.275 1.00 88.75 93 TRP A N 1
ATOM 690 C CA . TRP A 1 93 ? 22.812 0.566 -27.790 1.00 88.75 93 TRP A CA 1
ATOM 691 C C . TRP A 1 93 ? 23.177 1.706 -28.746 1.00 88.75 93 TRP A C 1
ATOM 693 O O . TRP A 1 93 ? 22.395 2.079 -29.624 1.00 88.75 93 TRP A O 1
ATOM 703 N N . ASP A 1 94 ? 24.397 2.223 -28.646 1.00 89.56 94 ASP A N 1
ATOM 704 C CA . ASP A 1 94 ? 24.947 3.205 -29.571 1.00 89.56 94 ASP A CA 1
ATOM 705 C C . ASP A 1 94 ? 25.128 2.654 -30.985 1.00 89.56 94 ASP A C 1
ATOM 707 O O . ASP A 1 94 ? 24.785 3.337 -31.958 1.00 89.56 94 ASP A O 1
ATOM 711 N N . ALA A 1 95 ? 25.607 1.416 -31.109 1.00 88.69 95 ALA A N 1
ATOM 712 C CA . ALA A 1 95 ? 25.717 0.726 -32.386 1.00 88.69 95 ALA A CA 1
ATOM 713 C C . ALA A 1 95 ? 24.331 0.441 -32.976 1.00 88.69 95 ALA A C 1
ATOM 715 O O . ALA A 1 95 ? 24.097 0.740 -34.150 1.00 88.69 95 ALA A O 1
ATOM 716 N N . VAL A 1 96 ? 23.380 -0.020 -32.155 1.00 88.81 96 VAL A N 1
ATOM 717 C CA . VAL A 1 96 ? 21.981 -0.265 -32.561 1.00 88.81 96 VAL A CA 1
ATOM 718 C C . VAL A 1 96 ? 21.317 1.014 -33.080 1.00 88.81 96 VAL A C 1
ATOM 720 O O . VAL A 1 96 ? 20.677 1.029 -34.137 1.00 88.81 96 VAL A O 1
ATOM 723 N N . ARG A 1 97 ? 21.506 2.130 -32.373 1.00 90.69 97 ARG A N 1
ATOM 724 C CA . ARG A 1 97 ? 20.982 3.446 -32.752 1.00 90.69 97 ARG A CA 1
ATOM 725 C C . ARG A 1 97 ? 21.631 3.974 -34.037 1.00 90.69 97 ARG A C 1
ATOM 727 O O . ARG A 1 97 ? 20.936 4.544 -34.882 1.00 90.69 97 ARG A O 1
ATOM 734 N N . ARG A 1 98 ? 22.947 3.789 -34.214 1.00 91.94 98 ARG A N 1
ATOM 735 C CA . ARG A 1 98 ? 23.667 4.117 -35.462 1.00 91.94 98 ARG A CA 1
ATOM 736 C C . ARG A 1 98 ? 23.139 3.297 -36.642 1.00 91.94 98 ARG A C 1
ATOM 738 O O . ARG A 1 98 ? 22.825 3.881 -37.678 1.00 91.94 98 ARG A O 1
ATOM 745 N N . ASP A 1 99 ? 22.991 1.985 -36.473 1.00 89.25 99 ASP A N 1
ATOM 746 C CA . ASP A 1 99 ? 22.458 1.080 -37.497 1.00 89.25 99 ASP A CA 1
ATOM 747 C C . ASP A 1 99 ? 21.035 1.469 -37.912 1.00 89.25 99 ASP A C 1
ATOM 749 O O . ASP A 1 99 ? 20.757 1.644 -39.100 1.00 89.25 99 ASP A O 1
ATOM 753 N N . SER A 1 100 ? 20.162 1.709 -36.931 1.00 89.00 100 SER A N 1
ATOM 754 C CA . SER A 1 100 ? 18.767 2.098 -37.160 1.00 89.00 100 SER A CA 1
ATOM 755 C C . SER A 1 100 ? 18.657 3.408 -37.945 1.00 89.00 100 SER A C 1
ATOM 757 O O . SER A 1 100 ? 17.914 3.484 -38.924 1.00 89.00 100 SER A O 1
ATOM 759 N N . ARG A 1 101 ? 19.443 4.435 -37.581 1.00 90.88 101 ARG A N 1
ATOM 760 C CA . ARG A 1 101 ? 19.491 5.705 -38.328 1.00 90.88 101 ARG A CA 1
ATOM 761 C C . ARG A 1 101 ? 19.996 5.522 -39.754 1.00 90.88 101 ARG A C 1
ATOM 763 O O . ARG A 1 101 ? 19.391 6.073 -40.671 1.00 90.88 101 ARG A O 1
ATOM 770 N N . ARG A 1 102 ? 21.057 4.728 -39.947 1.00 88.31 102 ARG A N 1
ATOM 771 C CA . ARG A 1 102 ? 21.603 4.431 -41.279 1.00 88.31 102 ARG A CA 1
ATOM 772 C C . ARG A 1 102 ? 20.544 3.787 -42.171 1.00 88.31 102 ARG A C 1
ATOM 774 O O . ARG A 1 102 ? 20.400 4.188 -43.321 1.00 88.31 102 ARG A O 1
ATOM 781 N N . ARG A 1 103 ? 19.763 2.841 -41.633 1.00 86.44 103 ARG A N 1
ATOM 782 C CA . ARG A 1 103 ? 18.666 2.200 -42.374 1.00 86.44 103 ARG A CA 1
ATOM 783 C C . ARG A 1 103 ? 17.573 3.186 -42.762 1.00 86.44 103 ARG A C 1
ATOM 785 O O . ARG A 1 103 ? 17.206 3.241 -43.927 1.00 86.44 103 ARG A O 1
ATOM 792 N N . VAL A 1 104 ? 17.097 3.998 -41.816 1.00 89.00 104 VAL A N 1
ATOM 793 C CA . VAL A 1 104 ? 16.076 5.023 -42.095 1.00 89.00 104 VAL A CA 1
ATOM 794 C C . VAL A 1 104 ? 16.555 6.004 -43.166 1.00 89.00 104 VAL A C 1
ATOM 796 O O . VAL A 1 104 ? 15.788 6.357 -44.059 1.00 89.00 104 VAL A O 1
ATOM 799 N N . GLN A 1 105 ? 17.817 6.432 -43.103 1.00 89.00 105 GLN A N 1
ATOM 800 C CA . GLN A 1 105 ? 18.396 7.333 -44.096 1.00 89.00 105 GLN A CA 1
ATOM 801 C C . GLN A 1 105 ? 18.473 6.688 -45.482 1.00 89.00 105 GLN A C 1
ATOM 803 O O . GLN A 1 105 ? 18.050 7.316 -46.447 1.00 89.00 105 GLN A O 1
ATOM 808 N N . ALA A 1 106 ? 18.947 5.446 -45.577 1.00 86.06 106 ALA A N 1
ATOM 809 C CA . ALA A 1 106 ? 19.028 4.725 -46.844 1.00 86.06 106 ALA A CA 1
ATOM 810 C C . ALA A 1 106 ? 17.640 4.485 -47.466 1.00 86.06 106 ALA A C 1
ATOM 812 O O . ALA A 1 106 ? 17.465 4.739 -48.654 1.00 86.06 106 ALA A O 1
ATOM 813 N N . THR A 1 107 ? 16.621 4.132 -46.672 1.00 86.12 107 THR A N 1
ATOM 814 C CA . THR A 1 107 ? 15.230 4.069 -47.159 1.00 86.12 107 THR A CA 1
ATOM 815 C C . THR A 1 107 ? 14.760 5.422 -47.698 1.00 86.12 107 THR A C 1
ATOM 817 O O . THR A 1 107 ? 14.180 5.486 -48.777 1.00 86.12 107 THR A O 1
ATOM 820 N N . ARG A 1 108 ? 15.028 6.521 -46.976 1.00 87.19 108 ARG A N 1
ATOM 821 C CA . ARG A 1 108 ? 14.641 7.879 -47.401 1.00 87.19 108 ARG A CA 1
ATOM 822 C C . ARG A 1 108 ? 15.357 8.340 -48.669 1.00 87.19 108 ARG A C 1
ATOM 824 O O . ARG A 1 108 ? 14.764 9.071 -49.450 1.00 87.19 108 ARG A O 1
ATOM 831 N N . SER A 1 109 ? 16.609 7.936 -48.869 1.00 90.12 109 SER A N 1
ATOM 832 C CA . SER A 1 109 ? 17.386 8.270 -50.065 1.00 90.12 109 SER A CA 1
ATOM 833 C C . SER A 1 109 ? 17.153 7.303 -51.232 1.00 90.12 109 SER A C 1
ATOM 835 O O . SER A 1 109 ? 17.822 7.432 -52.252 1.00 90.12 109 SER A O 1
ATOM 837 N N . GLY A 1 110 ? 16.267 6.309 -51.085 1.00 86.38 110 GLY A N 1
ATOM 838 C CA . GLY A 1 110 ? 16.022 5.279 -52.101 1.00 86.38 110 GLY A CA 1
ATOM 839 C C . GLY A 1 110 ? 17.168 4.275 -52.277 1.00 86.38 110 GLY A C 1
ATOM 840 O O . GLY A 1 110 ? 17.193 3.538 -53.260 1.00 86.38 110 GLY A O 1
ATOM 841 N N . ALA A 1 111 ? 18.125 4.229 -51.346 1.00 81.88 111 ALA A N 1
ATOM 842 C CA . ALA A 1 111 ? 19.238 3.292 -51.393 1.00 81.88 111 ALA A CA 1
ATOM 843 C C . ALA A 1 111 ? 18.775 1.887 -50.973 1.00 81.88 111 ALA A C 1
ATOM 845 O O . ALA A 1 111 ? 18.202 1.694 -49.899 1.00 81.88 111 ALA A O 1
ATOM 846 N N . TYR A 1 112 ? 19.042 0.890 -51.818 1.00 77.06 112 TYR A N 1
ATOM 847 C CA . TYR A 1 112 ? 18.699 -0.504 -51.544 1.00 77.06 112 TYR A CA 1
ATOM 8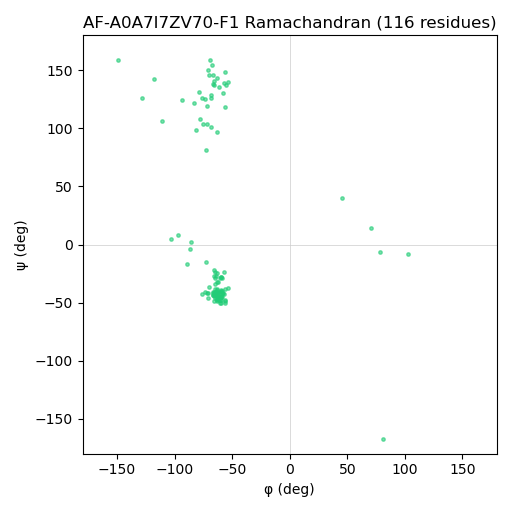48 C C . TYR A 1 112 ? 19.548 -1.069 -50.394 1.00 77.06 112 TYR A C 1
ATOM 850 O O . TYR A 1 112 ? 20.778 -1.032 -50.442 1.00 77.06 112 TYR A O 1
ATOM 858 N N . ILE A 1 113 ? 18.891 -1.620 -49.366 1.00 75.94 113 ILE A N 1
ATOM 859 C CA . ILE A 1 113 ? 19.548 -2.299 -48.241 1.00 75.94 113 ILE A CA 1
ATOM 860 C C . ILE A 1 113 ? 19.236 -3.799 -48.328 1.00 75.94 113 ILE A C 1
ATOM 862 O O . ILE A 1 113 ? 18.108 -4.196 -48.017 1.00 75.94 113 ILE A O 1
ATOM 866 N N . PRO A 1 114 ? 20.198 -4.652 -48.717 1.00 73.25 114 PRO A N 1
ATOM 867 C CA . PRO A 1 114 ? 19.974 -6.089 -48.763 1.00 73.25 114 PRO A CA 1
ATOM 868 C C . PRO A 1 114 ? 19.778 -6.655 -47.350 1.00 73.25 114 PRO A C 1
ATOM 870 O O . PRO A 1 114 ? 20.486 -6.292 -46.404 1.00 73.25 114 PRO A O 1
ATOM 873 N N . ARG A 1 115 ? 18.815 -7.572 -47.200 1.00 74.44 115 ARG A N 1
ATOM 874 C CA . ARG A 1 115 ? 18.667 -8.359 -45.970 1.00 74.44 115 ARG A CA 1
ATOM 875 C C . ARG A 1 115 ? 19.856 -9.307 -45.848 1.00 74.44 115 ARG A C 1
ATOM 877 O O . ARG A 1 115 ? 20.155 -10.043 -46.782 1.00 74.44 115 ARG A O 1
ATOM 884 N N . ARG A 1 116 ? 20.517 -9.297 -44.691 1.00 77.38 116 ARG A N 1
ATOM 885 C CA . ARG A 1 116 ? 21.538 -10.296 -44.367 1.00 77.38 116 ARG A CA 1
ATOM 886 C C . ARG A 1 116 ? 20.818 -11.616 -44.065 1.00 77.38 116 ARG A C 1
ATOM 888 O O . ARG A 1 116 ? 19.896 -11.611 -43.251 1.00 77.38 116 ARG A O 1
ATOM 895 N N . SER A 1 117 ? 21.181 -12.692 -44.758 1.00 65.44 117 SER A N 1
ATOM 896 C CA . SER A 1 117 ? 20.729 -14.048 -44.428 1.00 65.44 117 SER A CA 1
ATOM 897 C C . SER A 1 117 ? 21.307 -14.478 -43.076 1.00 65.44 117 SER A C 1
ATOM 899 O O . SER A 1 117 ? 22.400 -14.027 -42.722 1.00 65.44 117 SER A O 1
ATOM 901 N N . ALA A 1 118 ? 20.526 -15.269 -42.334 1.00 57.00 118 ALA A N 1
ATOM 902 C CA . ALA A 1 118 ? 20.856 -15.771 -41.000 1.00 57.00 118 ALA A CA 1
ATOM 903 C C . ALA A 1 118 ? 22.046 -16.736 -41.018 1.00 57.00 118 ALA A C 1
ATOM 905 O O . ALA A 1 118 ? 22.181 -17.466 -42.027 1.00 57.00 118 ALA A O 1
#

Organism: NCBI:txid319706

Secondary structure (DSSP, 8-state):
--------PPTTPPPP----HHHHHHHHHHHHHHHT--PPPPTTSHHHHTS-TT-HHHHHHHHHHHHHHHHHHHHHHHHHHHHHHHHHHSS-HHHHHHHHHHHHHHHHTT---PPPP-

InterPro domains:
  IPR024384 Protein of unknown function DUF2742 [PF10888] (16-118)

pLDDT: mean 88.37, std 14.62, range [35.22, 98.5]